Protein AF-A0A7X6X6H6-F1 (afdb_monomer_lite)

Sequence (60 aa):
MSAKAYKMVTNNPLLKERLGESVEVNFFEEDSHRDILERVRDFVHNGYRILTHPLAGSVK

pLDDT: mean 82.33, std 15.49, range [39.5, 96.44]

Structure (mmCIF, N/CA/C/O backbone):
data_AF-A0A7X6X6H6-F1
#
_entry.id   AF-A0A7X6X6H6-F1
#
loop_
_atom_site.group_PDB
_atom_site.id
_atom_site.type_symbol
_atom_site.label_atom_id
_atom_site.label_alt_id
_atom_site.label_comp_id
_atom_site.label_asym_id
_atom_site.label_entity_id
_atom_site.lab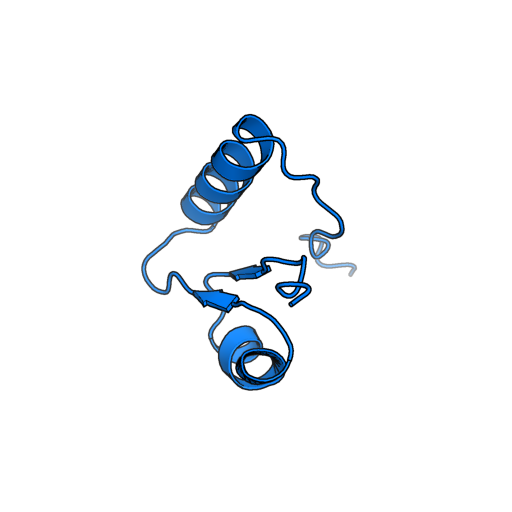el_seq_id
_atom_site.pdbx_PDB_ins_code
_atom_site.Cartn_x
_atom_site.Cartn_y
_atom_site.Cartn_z
_atom_site.occupancy
_atom_site.B_iso_or_equiv
_atom_site.auth_seq_id
_atom_site.auth_comp_id
_atom_site.auth_asym_id
_atom_site.auth_atom_id
_atom_site.pdbx_PDB_model_num
ATOM 1 N N . MET A 1 1 ? -7.550 -4.039 23.015 1.00 39.50 1 MET A N 1
ATOM 2 C CA . MET A 1 1 ? -6.580 -3.291 22.188 1.00 39.50 1 MET A CA 1
ATOM 3 C C . MET A 1 1 ? -7.177 -3.168 20.796 1.00 39.50 1 MET A C 1
ATOM 5 O O . MET A 1 1 ? -7.309 -4.184 20.131 1.00 39.50 1 MET A O 1
ATOM 9 N N . SER A 1 2 ? -7.656 -1.986 20.403 1.00 43.69 2 SER A N 1
ATOM 10 C CA . SER A 1 2 ? -8.199 -1.788 19.053 1.00 43.69 2 SER A CA 1
ATOM 11 C C . SER A 1 2 ? -7.017 -1.660 18.095 1.00 43.69 2 SER A C 1
ATOM 13 O O . SER A 1 2 ? -6.320 -0.646 18.113 1.00 43.69 2 SER A O 1
ATOM 15 N N . ALA A 1 3 ? -6.713 -2.723 17.349 1.00 53.50 3 ALA A N 1
ATOM 16 C CA . ALA A 1 3 ? -5.731 -2.654 16.275 1.00 53.50 3 ALA A CA 1
ATOM 17 C C . ALA A 1 3 ? -6.200 -1.590 15.273 1.00 53.50 3 ALA A C 1
ATOM 19 O O . ALA A 1 3 ? -7.380 -1.559 14.922 1.00 53.50 3 ALA A O 1
ATOM 20 N N . LYS A 1 4 ? -5.301 -0.688 14.856 1.00 55.44 4 LYS A N 1
ATOM 21 C CA . LYS A 1 4 ? -5.600 0.353 13.862 1.00 55.44 4 LYS A CA 1
ATOM 22 C C . LYS A 1 4 ? -6.298 -0.306 12.661 1.00 55.44 4 LYS A C 1
ATOM 24 O O . LYS A 1 4 ? -5.702 -1.125 11.975 1.00 55.44 4 LYS A O 1
ATOM 29 N N . ALA A 1 5 ? -7.570 0.023 12.434 1.00 73.56 5 ALA A N 1
ATOM 30 C CA . ALA A 1 5 ? -8.466 -0.710 11.530 1.00 73.56 5 ALA A CA 1
ATOM 31 C C . ALA A 1 5 ? -8.234 -0.429 10.029 1.00 73.56 5 ALA A C 1
ATOM 33 O O . ALA A 1 5 ? -9.074 -0.764 9.196 1.00 73.56 5 ALA A O 1
ATOM 34 N N . TYR A 1 6 ? -7.118 0.213 9.676 1.00 83.62 6 TYR A N 1
ATOM 35 C CA . TYR A 1 6 ? -6.874 0.751 8.343 1.00 83.62 6 TYR A CA 1
ATOM 36 C C . TYR A 1 6 ? -5.523 0.278 7.816 1.00 83.62 6 TYR A C 1
ATOM 38 O O . TYR A 1 6 ? -4.493 0.507 8.449 1.00 83.62 6 TYR A O 1
ATOM 46 N N . LYS A 1 7 ? -5.553 -0.352 6.637 1.00 88.31 7 LYS A N 1
ATOM 47 C CA . LYS A 1 7 ? -4.371 -0.797 5.897 1.00 88.31 7 LYS A CA 1
ATOM 48 C C . LYS A 1 7 ? -4.191 0.077 4.665 1.00 88.31 7 LYS A C 1
ATOM 50 O O . LYS A 1 7 ? -5.124 0.228 3.876 1.00 88.31 7 LYS A O 1
ATOM 55 N N . MET A 1 8 ? -2.995 0.624 4.492 1.00 90.06 8 MET A N 1
ATOM 56 C CA . MET A 1 8 ? -2.609 1.339 3.282 1.00 90.06 8 MET A CA 1
ATOM 57 C C . MET A 1 8 ? -1.743 0.430 2.414 1.00 90.06 8 MET A C 1
ATOM 59 O O . MET A 1 8 ? -0.777 -0.137 2.907 1.00 90.06 8 MET A O 1
ATOM 63 N N . VAL A 1 9 ? -2.074 0.293 1.131 1.00 92.38 9 VAL A N 1
ATOM 64 C CA . VAL A 1 9 ? -1.305 -0.505 0.163 1.00 92.38 9 VAL A CA 1
ATOM 65 C C . VAL A 1 9 ? -0.711 0.454 -0.864 1.00 92.38 9 VAL A C 1
ATOM 67 O O . VAL A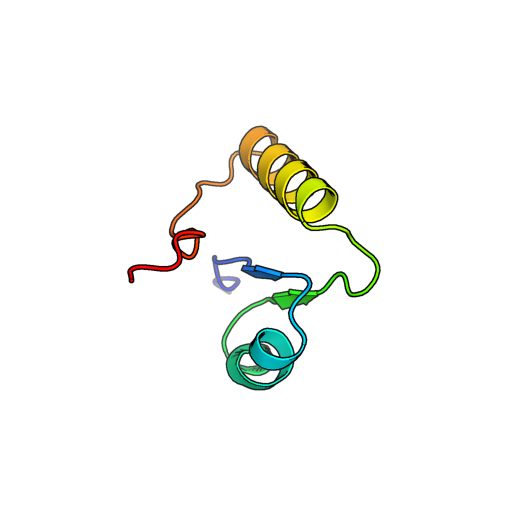 1 9 ? -1.453 1.220 -1.477 1.00 92.38 9 VAL A O 1
ATOM 70 N N . THR A 1 10 ? 0.614 0.470 -1.012 1.00 91.75 10 THR A N 1
ATOM 71 C CA . THR A 1 10 ? 1.306 1.427 -1.891 1.00 91.75 10 THR A CA 1
ATOM 72 C C . THR A 1 10 ? 2.660 0.892 -2.352 1.00 91.75 10 THR A C 1
ATOM 74 O O . THR A 1 10 ? 3.367 0.250 -1.581 1.00 91.75 10 THR A O 1
ATOM 77 N N . ASN A 1 11 ? 3.049 1.207 -3.586 1.00 91.50 11 ASN A N 1
ATOM 78 C CA . ASN A 1 11 ? 4.424 1.078 -4.082 1.00 91.50 11 ASN A CA 1
ATOM 79 C C . ASN A 1 11 ? 5.172 2.428 -4.098 1.00 91.50 11 ASN A C 1
ATOM 81 O O . ASN A 1 11 ? 6.330 2.494 -4.485 1.00 91.50 11 ASN A O 1
ATOM 85 N N . ASN A 1 12 ? 4.535 3.522 -3.660 1.00 89.81 12 ASN A N 1
ATOM 86 C CA . ASN A 1 12 ? 5.149 4.849 -3.609 1.00 89.81 12 ASN A CA 1
ATOM 87 C C . ASN A 1 12 ? 5.906 5.071 -2.278 1.00 89.81 12 ASN A C 1
ATOM 89 O O . ASN A 1 12 ? 5.247 5.156 -1.229 1.00 89.81 12 ASN A O 1
ATOM 93 N N . PRO A 1 13 ? 7.249 5.213 -2.293 1.00 87.44 13 PRO A N 1
ATOM 94 C CA . PRO A 1 13 ? 8.062 5.362 -1.082 1.00 87.44 13 PRO A CA 1
ATOM 95 C C . PRO A 1 13 ? 7.748 6.642 -0.296 1.00 87.44 13 PRO A C 1
ATOM 97 O O . PRO A 1 13 ? 7.787 6.630 0.934 1.00 87.44 13 PRO A O 1
ATOM 100 N N . LEU A 1 14 ? 7.305 7.714 -0.965 1.00 85.94 14 LEU A N 1
ATOM 101 C CA . LEU A 1 14 ? 6.960 8.983 -0.308 1.00 85.94 14 LEU A CA 1
ATOM 102 C C . LEU A 1 14 ? 5.801 8.832 0.688 1.00 85.94 14 LEU A C 1
ATOM 104 O O . LEU A 1 14 ? 5.734 9.539 1.693 1.00 85.94 14 LEU A O 1
ATOM 108 N N . LEU A 1 15 ? 4.865 7.917 0.416 1.00 82.81 15 LEU A N 1
ATOM 109 C CA . LEU A 1 15 ? 3.748 7.645 1.322 1.00 82.81 15 LEU A CA 1
ATOM 110 C C . LEU A 1 15 ? 4.190 6.822 2.531 1.00 82.81 15 LEU A C 1
ATOM 112 O O . LEU A 1 15 ? 3.693 7.059 3.630 1.00 82.81 15 LEU A O 1
ATOM 116 N N . LYS A 1 16 ? 5.147 5.905 2.352 1.00 81.69 16 LYS A N 1
ATOM 117 C CA . LYS A 1 16 ? 5.740 5.142 3.457 1.00 81.69 16 LYS A CA 1
ATOM 118 C C . LYS A 1 16 ? 6.449 6.070 4.440 1.00 81.69 16 LYS A C 1
ATOM 120 O O . LYS A 1 16 ? 6.204 5.966 5.637 1.00 81.69 16 LYS A O 1
ATOM 125 N N . GLU A 1 17 ? 7.259 6.999 3.942 1.00 82.69 17 GLU A N 1
ATOM 126 C CA . GLU A 1 17 ? 7.982 7.965 4.779 1.00 82.69 17 GLU A CA 1
ATOM 127 C C . GLU A 1 17 ? 7.034 8.909 5.528 1.00 82.69 17 GLU A C 1
ATOM 129 O O . GLU A 1 17 ? 7.234 9.186 6.706 1.00 82.69 17 GLU A O 1
ATOM 134 N N . ARG A 1 18 ? 5.967 9.379 4.869 1.00 82.69 18 ARG A N 1
ATOM 135 C CA . ARG A 1 18 ? 5.026 10.339 5.467 1.00 82.69 18 ARG A CA 1
ATOM 136 C C . ARG A 1 18 ? 4.006 9.727 6.423 1.00 82.69 18 ARG A C 1
ATOM 138 O O . ARG A 1 18 ? 3.546 10.421 7.326 1.00 82.69 18 ARG A O 1
ATOM 145 N N . LEU A 1 19 ? 3.583 8.482 6.195 1.00 78.88 19 LEU A N 1
ATOM 146 C CA . LEU A 1 19 ? 2.448 7.873 6.905 1.00 78.88 19 LEU A CA 1
ATOM 147 C C . LEU A 1 19 ? 2.817 6.637 7.732 1.00 78.88 19 LEU A C 1
ATOM 149 O O . LEU A 1 19 ? 1.976 6.179 8.504 1.00 78.88 19 LEU A O 1
ATOM 153 N N . GLY A 1 20 ? 4.046 6.124 7.629 1.00 70.94 20 GLY A N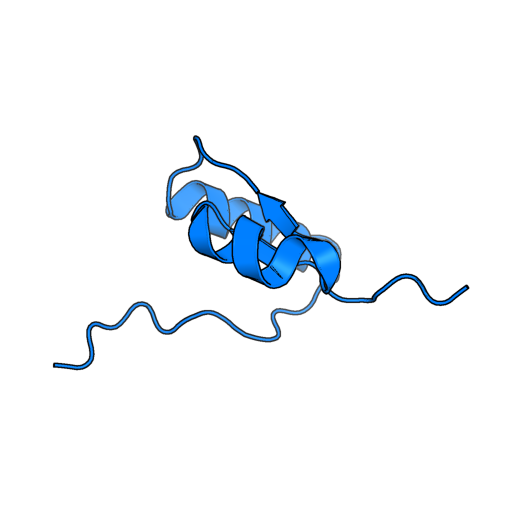 1
ATOM 154 C CA . GLY A 1 20 ? 4.473 4.880 8.284 1.00 70.94 20 GLY A CA 1
ATOM 155 C C . GLY A 1 20 ? 4.337 4.862 9.811 1.00 70.94 20 GLY A C 1
ATOM 156 O O . GLY A 1 20 ? 4.165 3.797 10.395 1.00 70.94 20 GLY A O 1
ATOM 157 N N . GLU A 1 21 ? 4.346 6.024 10.470 1.00 73.00 21 GLU A N 1
ATOM 158 C CA . GLU A 1 21 ? 4.154 6.129 11.927 1.00 73.00 21 GLU A CA 1
ATOM 159 C C . GLU A 1 21 ? 2.666 6.162 12.334 1.00 73.00 21 GLU A C 1
ATOM 161 O O . GLU A 1 21 ? 2.275 5.747 13.433 1.00 73.00 21 GLU A O 1
ATOM 166 N N . SER A 1 22 ? 1.792 6.632 11.437 1.00 74.56 22 SER A N 1
ATOM 167 C CA . SER A 1 22 ? 0.374 6.872 11.729 1.00 74.56 22 SER A CA 1
ATOM 168 C C . SER A 1 22 ? -0.540 5.739 11.258 1.00 74.56 22 SER A C 1
ATOM 170 O O . SER A 1 22 ? -1.510 5.432 11.957 1.00 74.56 22 SER A O 1
ATOM 172 N N . VAL A 1 23 ? -0.203 5.049 10.167 1.00 78.75 23 VAL A N 1
ATOM 173 C CA . VAL A 1 23 ? -1.024 4.004 9.532 1.00 78.75 23 VAL A CA 1
ATOM 174 C C . VAL A 1 23 ? -0.182 2.755 9.262 1.00 78.75 23 VAL A C 1
ATOM 176 O O . VAL A 1 23 ? 1.018 2.846 9.032 1.00 78.75 23 VAL A O 1
ATOM 179 N N . GLU A 1 24 ? -0.801 1.572 9.282 1.00 84.31 24 GLU A N 1
ATOM 180 C CA . GLU A 1 24 ? -0.145 0.351 8.804 1.00 84.31 24 GLU A CA 1
ATOM 181 C C . GLU A 1 24 ? 0.048 0.450 7.280 1.00 84.31 24 GLU A C 1
ATOM 183 O O . GLU A 1 24 ? -0.920 0.366 6.515 1.00 84.31 24 GLU A O 1
ATOM 188 N N . VAL A 1 25 ? 1.291 0.670 6.842 1.00 86.50 25 VAL A N 1
ATOM 189 C CA . VAL A 1 25 ? 1.650 0.785 5.423 1.00 86.50 25 VAL A CA 1
ATOM 190 C C . VAL A 1 25 ? 2.242 -0.533 4.924 1.00 86.50 25 VAL A C 1
ATOM 192 O O . VAL A 1 25 ? 3.368 -0.893 5.260 1.00 86.50 25 VAL A O 1
ATOM 195 N N . ASN A 1 26 ? 1.496 -1.216 4.061 1.00 89.19 26 ASN A N 1
ATOM 196 C CA . ASN A 1 26 ? 1.962 -2.349 3.272 1.00 89.19 26 ASN A CA 1
ATOM 197 C C . ASN A 1 26 ? 2.663 -1.814 2.019 1.00 89.19 26 ASN A C 1
ATOM 199 O O . ASN A 1 26 ? 2.013 -1.464 1.027 1.00 89.19 26 ASN A O 1
ATOM 203 N N . PHE A 1 27 ? 3.987 -1.692 2.114 1.00 90.88 27 PHE A N 1
ATOM 204 C CA . PHE A 1 27 ? 4.832 -1.153 1.056 1.00 90.88 27 PHE A CA 1
ATOM 205 C C . PHE A 1 27 ? 5.410 -2.261 0.175 1.00 90.88 27 PHE A C 1
ATOM 207 O O . PHE A 1 27 ? 6.110 -3.139 0.679 1.00 90.88 27 PHE A O 1
ATOM 214 N N . PHE A 1 28 ? 5.152 -2.182 -1.129 1.00 92.50 28 PHE A N 1
ATOM 215 C CA . PHE A 1 28 ? 5.631 -3.139 -2.125 1.00 92.50 28 PHE A CA 1
ATOM 216 C C . PHE A 1 28 ? 6.367 -2.388 -3.239 1.00 92.50 28 PHE A C 1
ATOM 218 O O . PHE A 1 28 ? 5.749 -1.950 -4.197 1.00 92.50 28 PHE A O 1
ATOM 225 N N . GLU A 1 29 ? 7.672 -2.170 -3.076 1.00 91.38 29 GLU A N 1
ATOM 226 C CA . GLU A 1 29 ? 8.482 -1.333 -3.984 1.00 91.38 29 GLU A CA 1
ATOM 227 C C . GLU A 1 29 ? 8.571 -1.895 -5.409 1.00 91.38 29 GLU A C 1
ATOM 229 O O . GLU A 1 29 ? 8.432 -1.156 -6.378 1.00 91.38 29 GLU A O 1
ATOM 234 N N . GLU A 1 30 ? 8.730 -3.214 -5.520 1.00 94.38 30 GLU A N 1
ATOM 235 C CA . GLU A 1 30 ? 8.904 -3.926 -6.793 1.00 94.38 30 GLU A CA 1
ATOM 236 C C . GLU A 1 30 ? 7.580 -4.211 -7.522 1.00 94.38 30 GLU A C 1
ATOM 238 O O . GLU A 1 30 ? 7.575 -4.665 -8.665 1.00 94.38 30 GLU A O 1
ATOM 243 N N . ASP A 1 31 ? 6.445 -3.971 -6.864 1.00 93.94 31 ASP A N 1
ATOM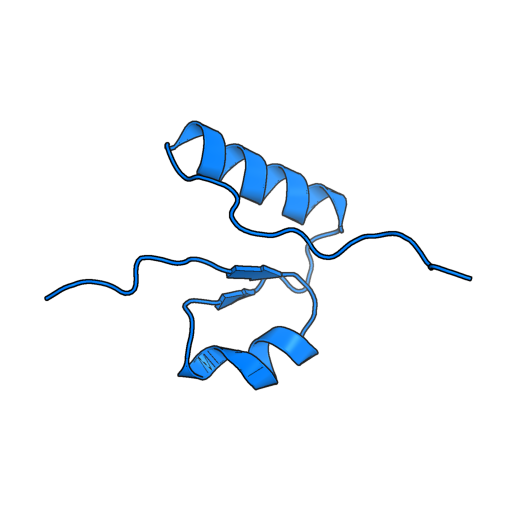 244 C CA . ASP A 1 31 ? 5.129 -4.214 -7.440 1.00 93.94 31 ASP A CA 1
ATOM 245 C C . ASP A 1 31 ? 4.804 -3.155 -8.503 1.00 93.94 31 ASP A C 1
ATOM 247 O O . ASP A 1 31 ? 4.876 -1.938 -8.276 1.00 93.94 31 ASP A O 1
ATOM 251 N N . SER A 1 32 ? 4.331 -3.613 -9.660 1.00 92.94 32 SER A N 1
ATOM 252 C CA . SER A 1 32 ? 3.719 -2.729 -10.641 1.00 92.94 32 SER A CA 1
ATOM 253 C C . SER A 1 32 ? 2.412 -2.141 -10.103 1.00 92.94 32 SER A C 1
ATOM 255 O O . SER A 1 32 ? 1.810 -2.619 -9.138 1.00 92.94 32 SER A O 1
ATOM 257 N N . HIS A 1 33 ? 1.899 -1.113 -10.783 1.00 89.62 33 HIS A N 1
ATOM 258 C CA . HIS A 1 33 ? 0.587 -0.561 -10.446 1.00 89.62 33 HIS A CA 1
ATOM 259 C C . HIS A 1 33 ? -0.516 -1.632 -10.458 1.00 89.62 33 HIS A C 1
ATOM 261 O O . HIS A 1 33 ? -1.410 -1.612 -9.615 1.00 89.62 33 HIS A O 1
ATOM 267 N N . ARG A 1 34 ? -0.440 -2.589 -11.389 1.00 93.38 34 ARG A N 1
ATOM 268 C CA . ARG A 1 34 ? -1.401 -3.687 -11.470 1.00 93.38 34 ARG A CA 1
ATOM 269 C C . ARG A 1 34 ? -1.282 -4.630 -10.276 1.00 93.38 34 ARG A C 1
ATOM 271 O O . ARG A 1 34 ? -2.313 -5.001 -9.726 1.00 93.38 34 ARG A O 1
ATOM 278 N N . ASP A 1 35 ? -0.067 -4.964 -9.856 1.00 95.88 35 ASP A N 1
ATOM 279 C CA . ASP A 1 35 ? 0.161 -5.863 -8.718 1.00 95.88 35 ASP A CA 1
ATOM 280 C C . ASP A 1 35 ? -0.438 -5.271 -7.432 1.00 95.88 35 ASP A C 1
ATOM 282 O O . ASP A 1 35 ? -1.153 -5.954 -6.696 1.00 95.88 35 ASP A O 1
ATOM 286 N N . ILE A 1 36 ? -0.299 -3.953 -7.235 1.00 94.25 36 ILE A N 1
ATOM 287 C CA . ILE A 1 36 ? -0.970 -3.226 -6.147 1.00 94.25 36 ILE A CA 1
ATOM 288 C C . ILE A 1 36 ? -2.497 -3.389 -6.204 1.00 94.25 36 ILE A C 1
ATOM 290 O O . ILE A 1 36 ? -3.126 -3.644 -5.172 1.00 94.25 36 ILE A O 1
ATOM 294 N N . LEU A 1 37 ? -3.112 -3.262 -7.385 1.00 93.62 37 LEU A N 1
ATOM 295 C CA . LEU A 1 37 ? -4.560 -3.446 -7.545 1.00 93.62 37 LEU A CA 1
ATOM 296 C C . LEU A 1 37 ? -4.990 -4.891 -7.254 1.00 93.62 37 LEU A C 1
ATOM 298 O O . LEU A 1 37 ? -6.028 -5.102 -6.624 1.00 93.62 37 LEU A O 1
ATOM 302 N N . GLU A 1 38 ? -4.195 -5.879 -7.665 1.00 96.44 38 GLU A N 1
ATOM 303 C CA . GLU A 1 38 ? -4.458 -7.294 -7.391 1.00 96.44 38 GLU A CA 1
ATOM 304 C C . GLU A 1 38 ? -4.378 -7.598 -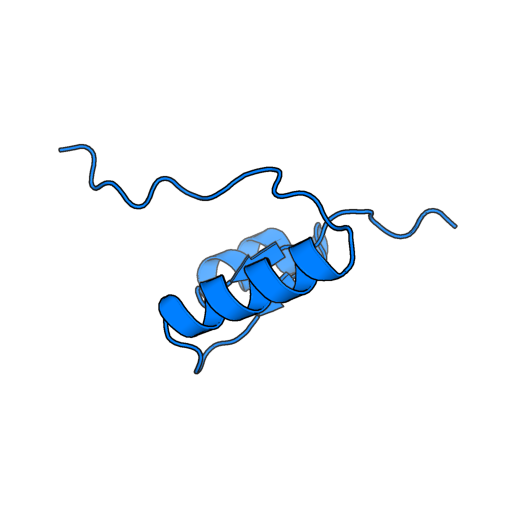5.886 1.00 96.44 38 GLU A C 1
ATOM 306 O O . GLU A 1 38 ? -5.283 -8.235 -5.347 1.00 96.44 38 GLU A O 1
ATOM 311 N N . ARG A 1 39 ? -3.403 -7.033 -5.162 1.00 95.06 39 ARG A N 1
ATOM 312 C CA . ARG A 1 39 ? -3.345 -7.143 -3.692 1.00 95.06 39 ARG A CA 1
ATOM 313 C C . ARG A 1 39 ? -4.543 -6.500 -3.006 1.00 95.06 39 ARG A C 1
ATOM 315 O O . ARG A 1 39 ? -5.112 -7.077 -2.081 1.00 95.06 39 ARG A O 1
ATOM 322 N N . VAL A 1 40 ? -4.940 -5.300 -3.439 1.00 94.25 40 VAL A N 1
ATOM 323 C CA . VAL A 1 40 ? -6.126 -4.617 -2.895 1.00 94.25 40 VAL A CA 1
ATOM 324 C C . VAL A 1 40 ? -7.385 -5.450 -3.139 1.00 94.25 40 VAL A C 1
ATOM 326 O O . VAL A 1 40 ? -8.195 -5.598 -2.224 1.00 94.25 40 VAL A O 1
ATOM 329 N N . ARG A 1 41 ? -7.534 -6.048 -4.327 1.00 95.31 41 ARG A N 1
ATOM 330 C CA . ARG A 1 41 ? -8.628 -6.982 -4.633 1.00 95.31 41 ARG A CA 1
ATOM 331 C C . ARG A 1 41 ? -8.639 -8.163 -3.662 1.00 95.31 41 ARG A C 1
ATOM 333 O O . ARG A 1 41 ? -9.701 -8.499 -3.144 1.00 95.31 41 ARG A O 1
ATOM 340 N N . ASP A 1 42 ? -7.488 -8.762 -3.377 1.00 96.25 42 ASP A N 1
ATOM 341 C CA . ASP A 1 42 ? -7.406 -9.900 -2.458 1.00 96.25 42 ASP A CA 1
ATOM 342 C C . ASP A 1 42 ? -7.812 -9.502 -1.024 1.00 96.25 42 ASP A C 1
ATOM 344 O O . ASP A 1 42 ? -8.518 -10.251 -0.346 1.00 96.25 42 ASP A O 1
ATOM 348 N N . PHE A 1 43 ? -7.476 -8.287 -0.570 1.00 93.25 43 PHE A N 1
ATOM 349 C CA . PHE A 1 43 ? -8.013 -7.752 0.688 1.00 93.25 43 PHE A CA 1
ATOM 350 C C . PHE A 1 43 ? -9.537 -7.596 0.647 1.00 93.25 43 PHE A C 1
ATOM 352 O O . PHE A 1 43 ? -10.212 -7.962 1.609 1.00 93.25 43 PHE A O 1
ATOM 359 N N . VAL A 1 44 ? -10.101 -7.099 -0.455 1.00 94.06 44 VAL A N 1
ATOM 360 C CA . VAL A 1 44 ? -11.560 -6.985 -0.607 1.00 94.06 44 VAL A CA 1
ATOM 361 C C . VAL A 1 44 ? -12.236 -8.356 -0.535 1.00 94.06 44 VAL A C 1
ATOM 363 O O . VAL A 1 44 ? -13.229 -8.507 0.174 1.00 94.06 44 VAL A O 1
ATOM 366 N N . HIS A 1 45 ? -11.673 -9.379 -1.183 1.00 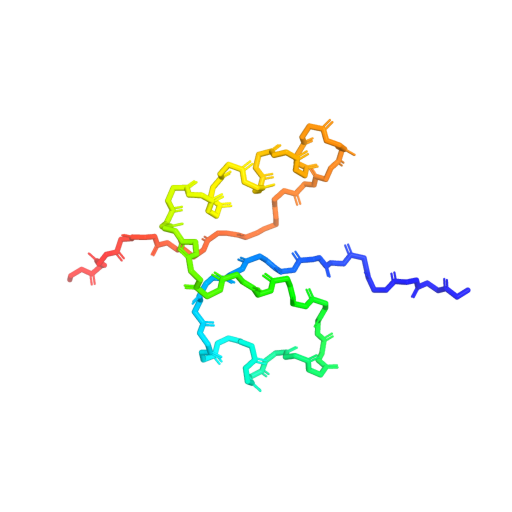96.06 45 HIS A N 1
ATOM 367 C CA . HIS A 1 45 ? -12.173 -10.755 -1.081 1.00 96.06 45 HIS A CA 1
ATOM 368 C C . HIS A 1 45 ? -12.094 -11.315 0.348 1.00 96.06 45 HIS A C 1
ATOM 370 O O . HIS A 1 45 ? -12.952 -12.098 0.746 1.00 96.06 45 HIS A O 1
ATOM 376 N N . ASN A 1 46 ? -11.127 -10.857 1.146 1.00 94.19 46 ASN A N 1
ATOM 377 C CA . ASN A 1 46 ? -11.010 -11.175 2.571 1.00 94.19 46 ASN A CA 1
ATOM 378 C C . ASN A 1 46 ? -11.929 -10.327 3.480 1.00 94.19 46 ASN A C 1
ATOM 380 O O . ASN A 1 46 ? -11.788 -10.362 4.702 1.00 94.19 46 ASN A O 1
ATOM 384 N N . GLY A 1 47 ? -12.863 -9.556 2.912 1.00 93.25 47 GLY A N 1
ATOM 385 C CA . GLY A 1 47 ? -13.870 -8.789 3.652 1.00 93.25 47 GLY A CA 1
ATOM 386 C C . GLY A 1 47 ? -13.475 -7.349 3.990 1.00 93.25 47 GLY A C 1
ATOM 387 O O . GLY A 1 47 ? -14.209 -6.668 4.710 1.00 93.25 47 GLY A O 1
ATOM 388 N N . TYR A 1 48 ? -12.346 -6.850 3.480 1.00 92.25 48 TYR A N 1
ATOM 389 C CA . TYR A 1 48 ? -11.971 -5.445 3.646 1.00 92.25 48 TYR A CA 1
ATOM 390 C C . TYR A 1 48 ? -12.777 -4.537 2.709 1.00 92.25 48 TYR A C 1
ATOM 392 O O . TYR A 1 48 ? -13.262 -4.946 1.655 1.00 92.25 48 TYR A O 1
ATOM 400 N N . ARG A 1 49 ? -12.898 -3.258 3.079 1.00 91.88 49 ARG A N 1
ATOM 401 C CA . ARG A 1 49 ? -13.560 -2.227 2.267 1.00 91.88 49 ARG A CA 1
ATOM 402 C C . ARG A 1 49 ? -12.556 -1.172 1.826 1.00 91.88 49 ARG A C 1
ATOM 404 O O . ARG A 1 49 ? -11.773 -0.685 2.637 1.00 91.88 49 ARG A O 1
ATOM 411 N N . ILE A 1 50 ? -12.624 -0.781 0.556 1.00 91.94 50 ILE A N 1
ATOM 412 C CA . ILE A 1 50 ? -11.837 0.338 0.028 1.00 91.94 50 ILE A CA 1
ATOM 413 C C . ILE A 1 50 ? -12.442 1.642 0.561 1.00 91.94 50 ILE A C 1
ATOM 415 O O . ILE A 1 50 ? -13.623 1.909 0.347 1.00 91.94 50 ILE A O 1
ATOM 419 N N . LEU A 1 51 ? -11.637 2.440 1.265 1.00 90.62 51 LEU A N 1
ATOM 420 C CA . LEU A 1 51 ? -12.059 3.738 1.810 1.00 90.62 51 LEU A CA 1
ATOM 421 C C . LEU A 1 51 ? -11.732 4.894 0.871 1.00 90.62 51 LEU A C 1
ATOM 423 O O . LEU A 1 51 ? -12.513 5.828 0.731 1.00 90.62 51 LEU A O 1
ATOM 427 N N . THR A 1 52 ? -10.559 4.834 0.250 1.00 88.50 52 THR A N 1
ATOM 428 C CA . THR A 1 52 ? -10.074 5.830 -0.697 1.00 88.50 52 THR A CA 1
ATOM 429 C C . THR A 1 52 ? -9.147 5.155 -1.698 1.00 88.50 52 THR A C 1
ATOM 431 O O . THR A 1 52 ? -8.459 4.187 -1.369 1.00 88.50 52 THR A O 1
ATOM 434 N N . HIS A 1 53 ? -9.138 5.667 -2.920 1.00 84.12 53 HIS A N 1
ATOM 435 C CA . HIS A 1 53 ? -8.145 5.354 -3.932 1.00 84.12 53 HIS A CA 1
ATOM 436 C C . HIS A 1 53 ? -7.738 6.691 -4.556 1.00 84.12 53 HIS A C 1
ATOM 438 O O . HIS A 1 53 ? -8.632 7.436 -4.973 1.00 84.12 53 HIS A O 1
ATOM 444 N N . PRO A 1 54 ? -6.440 7.048 -4.570 1.00 74.31 54 PRO A N 1
ATOM 445 C CA . PRO A 1 54 ? -6.005 8.295 -5.178 1.00 74.31 54 PRO A CA 1
ATOM 446 C C . PRO A 1 54 ? -6.497 8.337 -6.622 1.00 74.31 54 PRO A C 1
ATOM 448 O O . PRO A 1 54 ? -6.378 7.358 -7.357 1.00 74.31 54 PRO A O 1
ATOM 451 N N . LEU A 1 55 ? -7.096 9.462 -7.011 1.00 68.31 55 LEU A N 1
ATOM 452 C CA . LEU A 1 55 ? -7.599 9.631 -8.363 1.00 68.31 55 LEU A CA 1
ATOM 453 C C . LEU A 1 55 ? -6.402 9.513 -9.319 1.00 68.31 55 LEU A C 1
ATOM 455 O O . LEU A 1 55 ? -5.545 10.390 -9.345 1.00 68.31 55 LEU A O 1
ATOM 459 N N . ALA A 1 56 ? -6.336 8.440 -10.107 1.00 61.59 56 ALA A N 1
ATOM 460 C CA . ALA A 1 56 ? -5.288 8.222 -11.111 1.00 61.59 56 ALA A CA 1
ATOM 461 C C . ALA A 1 56 ? -5.421 9.160 -12.332 1.00 61.59 56 ALA A C 1
ATOM 463 O O . ALA A 1 56 ? -4.820 8.933 -13.380 1.00 61.59 56 ALA A O 1
ATOM 464 N N . GLY A 1 57 ? -6.246 10.203 -12.223 1.00 47.28 57 GLY A N 1
ATOM 465 C CA . GLY A 1 57 ? -6.419 11.215 -13.247 1.00 47.28 57 GLY A CA 1
ATOM 466 C C . GLY A 1 57 ? -5.416 12.334 -13.033 1.00 47.28 57 GLY A C 1
ATOM 467 O O . GLY A 1 57 ? -5.477 13.038 -12.027 1.00 47.28 57 GLY A O 1
ATOM 468 N N . SER A 1 58 ? -4.539 12.547 -14.013 1.00 49.28 58 SER A N 1
ATOM 469 C CA . SER A 1 58 ? -4.001 13.882 -14.262 1.00 49.28 58 SER A CA 1
ATOM 470 C C . SER A 1 58 ? -5.202 14.784 -14.550 1.00 49.28 58 SER A C 1
ATOM 472 O O . SER A 1 58 ? -5.717 14.812 -15.666 1.00 49.28 58 SER A O 1
ATOM 474 N N . VAL A 1 59 ? -5.719 15.445 -13.514 1.00 46.41 59 VAL A N 1
ATOM 475 C CA . VAL A 1 59 ? -6.633 16.567 -13.704 1.00 46.41 59 VAL A CA 1
ATOM 476 C C . VAL A 1 59 ? -5.760 17.667 -14.293 1.00 46.41 59 VAL A C 1
ATOM 478 O O . VAL A 1 59 ? -4.823 18.131 -13.642 1.00 46.41 59 VAL A O 1
ATOM 481 N N . LYS A 1 60 ? -5.978 17.937 -15.576 1.00 49.94 60 LYS A N 1
ATOM 482 C CA . LYS A 1 60 ? -5.250 18.931 -16.357 1.00 49.94 60 LYS A CA 1
ATOM 483 C C . LYS A 1 60 ? -5.907 20.295 -16.210 1.00 49.94 60 LYS A C 1
ATOM 485 O O . LYS A 1 60 ? -7.153 20.315 -16.095 1.00 49.94 60 LYS A O 1
#

Secondary structure (DSSP, 8-state):
------EEEES-HHHHHHHTTTSEEEE-TT--HHHHHHHHHHHHHTT-------------

Foldseek 3Di:
DPDQLDEAEDLDVVCCVVCVVPHHYPHDVPDDPVSSVVVVVVVVVVVDDDPDDPPPDPPD

Radius of gyration: 12.42 Å; chains: 1; bounding box: 23×30×38 Å